Protein AF-A0A920M7S6-F1 (afdb_monomer)

Sequence (138 aa):
MPFLKVVNDTAVAVNQGGKRKGAVCSYLETWHMDIEEFLELRKKTGDDRRRTHDMNTANWVPDLFMKRVSEGKHWTLFTPSDTPDLHDLYGKDFEERYEFYESLTESGQIEFYKKVDAGSYGKKCFRCFLKQASMDNI

Structure (mmCIF, N/CA/C/O backbone):
data_AF-A0A920M7S6-F1
#
_entry.id   AF-A0A920M7S6-F1
#
loop_
_atom_site.group_PDB
_atom_site.id
_atom_site.type_symbol
_atom_site.label_atom_id
_atom_site.label_alt_id
_atom_site.label_comp_id
_atom_site.label_asym_id
_atom_site.label_entity_id
_atom_site.label_seq_id
_atom_site.pdbx_PDB_ins_code
_atom_site.Cartn_x
_atom_site.Cartn_y
_atom_site.Cartn_z
_atom_site.occupancy
_atom_site.B_iso_or_equiv
_atom_site.auth_seq_id
_atom_site.auth_comp_id
_atom_site.auth_asym_id
_atom_site.auth_atom_id
_atom_site.pdbx_PDB_model_num
ATOM 1 N N . MET A 1 1 ? 8.996 -9.161 -3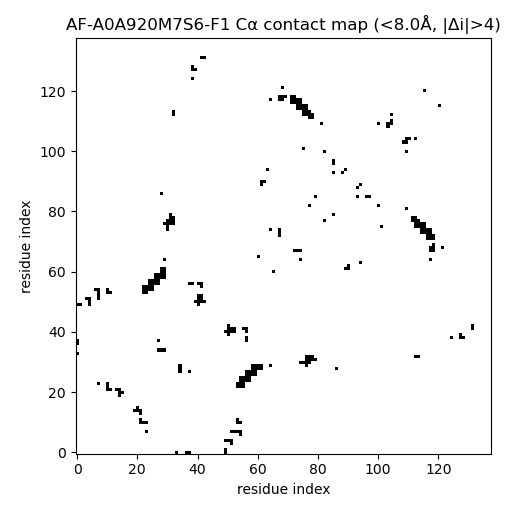.517 1.00 71.75 1 MET A N 1
ATOM 2 C CA . MET A 1 1 ? 10.043 -8.439 -4.296 1.00 71.75 1 MET A CA 1
ATOM 3 C C . MET A 1 1 ? 10.757 -9.209 -5.420 1.00 71.75 1 MET A C 1
ATOM 5 O O . MET A 1 1 ? 10.933 -8.605 -6.473 1.00 71.75 1 MET A O 1
ATOM 9 N N . PRO A 1 2 ? 11.167 -10.488 -5.290 1.00 79.50 2 PRO A N 1
ATOM 10 C CA . PRO A 1 2 ? 11.963 -11.182 -6.321 1.00 79.50 2 PRO A CA 1
ATOM 11 C C . PRO A 1 2 ? 11.360 -11.188 -7.738 1.00 79.50 2 PRO A C 1
ATOM 13 O O . PRO A 1 2 ? 12.090 -11.073 -8.718 1.00 79.50 2 PRO A O 1
ATOM 16 N N . PHE A 1 3 ? 10.031 -11.241 -7.862 1.00 84.56 3 PHE A N 1
ATOM 17 C CA . PHE A 1 3 ? 9.350 -11.178 -9.161 1.00 84.56 3 PHE A CA 1
ATOM 18 C C . PHE A 1 3 ? 9.570 -9.851 -9.902 1.00 84.56 3 PHE A C 1
ATOM 20 O O . PHE A 1 3 ? 9.748 -9.852 -11.117 1.00 84.56 3 PHE A O 1
ATOM 27 N N . LEU A 1 4 ? 9.648 -8.724 -9.187 1.00 85.38 4 LEU A N 1
ATOM 28 C CA . LEU A 1 4 ? 9.907 -7.418 -9.804 1.00 85.38 4 LEU A CA 1
ATOM 29 C C . LEU A 1 4 ? 11.323 -7.322 -10.382 1.00 85.38 4 LEU A C 1
ATOM 31 O O . LEU A 1 4 ? 11.543 -6.589 -11.344 1.00 85.38 4 LEU A O 1
ATOM 35 N N . LYS A 1 5 ? 12.274 -8.111 -9.865 1.00 84.62 5 LYS A N 1
ATOM 36 C CA . LYS A 1 5 ? 13.611 -8.223 -10.460 1.00 84.62 5 LYS A CA 1
ATOM 37 C C . LYS A 1 5 ? 13.560 -8.892 -11.835 1.00 84.62 5 LYS A C 1
ATOM 39 O O . LYS A 1 5 ? 14.221 -8.427 -12.756 1.00 84.62 5 LYS A O 1
ATOM 44 N N . VAL A 1 6 ? 12.733 -9.924 -11.996 1.00 86.31 6 VAL A N 1
ATOM 45 C CA . VAL A 1 6 ? 12.524 -10.590 -13.294 1.00 86.31 6 VAL A CA 1
ATOM 46 C C . VAL A 1 6 ? 11.899 -9.624 -14.303 1.00 86.31 6 VAL A C 1
ATOM 48 O O . VAL A 1 6 ? 12.324 -9.574 -15.458 1.00 86.31 6 VAL A O 1
ATOM 51 N N . VAL A 1 7 ? 10.934 -8.809 -13.865 1.00 85.88 7 VAL A N 1
ATOM 52 C CA . VAL A 1 7 ? 10.321 -7.770 -14.709 1.00 85.88 7 VAL A CA 1
ATOM 53 C C . VAL A 1 7 ? 11.350 -6.710 -15.109 1.00 85.88 7 VAL A C 1
ATOM 55 O O . VAL A 1 7 ? 11.416 -6.352 -16.284 1.00 85.88 7 VAL A O 1
ATOM 58 N N . ASN A 1 8 ? 12.197 -6.262 -14.176 1.00 83.94 8 ASN A N 1
ATOM 59 C CA . ASN A 1 8 ? 13.307 -5.354 -14.472 1.00 83.94 8 ASN A CA 1
ATOM 60 C C . ASN A 1 8 ? 14.230 -5.931 -15.556 1.00 83.94 8 ASN A C 1
ATOM 62 O O . ASN A 1 8 ? 14.532 -5.256 -16.535 1.00 83.94 8 ASN A O 1
ATOM 66 N N . ASP A 1 9 ? 14.638 -7.191 -15.418 1.00 85.38 9 ASP A N 1
ATOM 67 C CA . ASP A 1 9 ? 15.579 -7.822 -16.353 1.00 85.38 9 ASP A CA 1
ATOM 68 C C . ASP A 1 9 ? 14.938 -8.072 -17.726 1.00 85.38 9 ASP A C 1
ATOM 70 O O . ASP A 1 9 ? 15.595 -7.952 -18.760 1.00 85.38 9 ASP A O 1
ATOM 74 N N . THR A 1 10 ? 13.625 -8.307 -17.752 1.00 84.19 10 THR A N 1
ATOM 75 C CA . THR A 1 10 ? 12.840 -8.358 -18.992 1.00 84.19 10 THR A CA 1
ATOM 76 C C . THR A 1 10 ? 12.782 -6.987 -19.668 1.00 84.19 10 THR A C 1
ATOM 78 O O . THR A 1 10 ? 12.985 -6.895 -20.877 1.00 84.19 10 THR A O 1
ATOM 81 N N . ALA A 1 11 ? 12.565 -5.905 -18.912 1.00 82.06 11 ALA A N 1
ATOM 82 C CA . ALA A 1 11 ? 12.575 -4.544 -19.453 1.00 82.06 11 ALA A CA 1
ATOM 83 C C . ALA A 1 11 ? 13.938 -4.195 -20.077 1.00 82.06 11 ALA A C 1
ATOM 85 O O . ALA A 1 11 ? 13.993 -3.631 -21.171 1.00 82.06 11 ALA A O 1
ATOM 86 N N . VAL A 1 12 ? 15.036 -4.614 -19.434 1.00 81.06 12 VAL A N 1
ATOM 87 C CA . VAL A 1 12 ? 16.397 -4.480 -19.974 1.00 81.06 12 VAL A CA 1
ATOM 88 C C . VAL A 1 12 ? 16.576 -5.296 -21.254 1.00 81.06 12 VAL A C 1
ATOM 90 O O . VAL A 1 12 ? 17.103 -4.771 -22.231 1.00 81.06 12 VAL A O 1
ATOM 93 N N . ALA A 1 13 ? 16.107 -6.545 -21.294 1.00 82.31 13 ALA A N 1
ATOM 94 C CA . ALA A 1 13 ? 16.220 -7.398 -22.479 1.00 82.31 13 ALA A CA 1
ATOM 95 C C . ALA A 1 13 ? 15.454 -6.846 -23.698 1.00 82.31 13 ALA A C 1
ATOM 97 O O . ALA A 1 13 ? 15.870 -7.049 -24.838 1.00 82.31 13 ALA A O 1
ATOM 98 N N . VAL A 1 14 ? 14.350 -6.126 -23.469 1.00 75.25 14 VAL A N 1
ATOM 99 C CA . VAL A 1 14 ? 13.505 -5.538 -24.525 1.00 75.25 14 VAL A CA 1
ATOM 100 C C . VAL A 1 14 ? 14.003 -4.149 -24.969 1.00 75.25 14 VAL A C 1
ATOM 102 O O . VAL A 1 14 ? 13.523 -3.604 -25.968 1.00 75.25 14 VAL A O 1
ATOM 105 N N . ASN A 1 15 ? 15.019 -3.579 -24.307 1.00 70.56 15 ASN A N 1
ATOM 106 C CA . ASN A 1 15 ? 15.682 -2.361 -24.771 1.00 70.56 15 ASN A CA 1
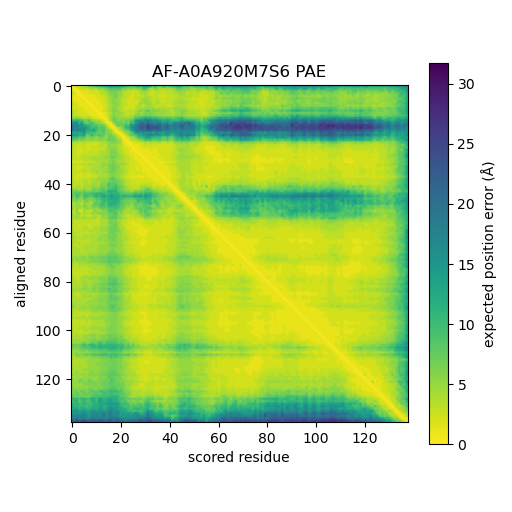ATOM 107 C C . ASN A 1 15 ? 16.419 -2.632 -26.092 1.00 70.56 15 ASN A C 1
ATOM 109 O O . ASN A 1 15 ? 17.516 -3.184 -26.112 1.00 70.56 15 ASN A O 1
ATOM 113 N N . GLN A 1 16 ? 15.820 -2.211 -27.212 1.00 62.12 16 GLN A N 1
ATOM 114 C CA . GLN A 1 16 ? 16.323 -2.411 -28.579 1.00 62.12 16 GLN A CA 1
ATOM 115 C C . GLN A 1 16 ? 17.598 -1.594 -28.866 1.00 62.12 16 GLN A C 1
ATOM 117 O O . GLN A 1 16 ? 17.566 -0.614 -29.616 1.00 62.12 16 GLN A O 1
ATOM 122 N N . GLY A 1 17 ? 18.722 -1.944 -28.237 1.00 60.81 17 GLY A N 1
ATOM 123 C CA . GLY A 1 17 ? 20.032 -1.341 -28.506 1.00 60.81 17 GLY A CA 1
ATOM 124 C C . GLY A 1 17 ? 20.062 0.187 -28.360 1.00 60.81 17 GLY A C 1
ATOM 125 O O . GLY A 1 17 ? 20.768 0.858 -29.104 1.00 60.81 17 GLY A O 1
ATOM 126 N N . GLY A 1 18 ? 19.250 0.751 -27.456 1.00 61.00 18 GLY A N 1
ATOM 127 C CA . GLY A 1 18 ? 19.224 2.188 -27.154 1.00 61.00 18 GLY A CA 1
ATOM 128 C C . GLY A 1 18 ? 18.331 3.066 -28.044 1.00 61.00 18 GLY A C 1
ATOM 129 O O . GLY A 1 18 ? 18.210 4.254 -27.758 1.00 61.00 18 GLY A O 1
ATOM 130 N N . LYS A 1 19 ? 17.655 2.528 -29.076 1.00 64.00 19 LYS A N 1
ATOM 131 C CA . LYS A 1 19 ? 16.756 3.327 -29.946 1.00 64.00 19 LYS A CA 1
ATOM 132 C C . LYS A 1 19 ? 15.424 3.708 -29.288 1.00 64.00 19 LYS A C 1
ATOM 134 O O . LYS A 1 19 ? 14.872 4.760 -29.598 1.00 64.00 19 LYS A O 1
ATOM 139 N N . ARG A 1 20 ? 14.899 2.861 -28.397 1.00 62.53 20 ARG A N 1
ATOM 140 C CA . ARG A 1 20 ? 13.748 3.143 -27.524 1.00 62.53 20 ARG A CA 1
ATOM 141 C C . ARG A 1 20 ? 14.003 2.488 -26.175 1.00 62.53 20 ARG A C 1
ATOM 143 O O . ARG A 1 20 ? 14.255 1.286 -26.132 1.00 62.53 20 ARG A O 1
ATOM 150 N N . LYS A 1 21 ? 13.942 3.273 -25.100 1.00 63.59 21 LYS A N 1
ATOM 151 C CA . LYS A 1 21 ? 13.949 2.729 -23.742 1.00 63.59 21 LYS A CA 1
ATOM 152 C C . LYS A 1 21 ? 12.575 2.105 -23.491 1.00 63.59 21 LYS A C 1
ATOM 154 O O . LYS A 1 21 ? 11.577 2.821 -23.487 1.00 63.59 21 LYS A O 1
ATOM 159 N N . GLY A 1 22 ? 12.516 0.786 -23.361 1.00 64.81 22 GLY A N 1
ATOM 160 C CA . GLY A 1 22 ? 11.383 0.104 -22.761 1.00 64.81 22 GLY A CA 1
ATOM 161 C C . GLY A 1 22 ? 11.212 0.639 -21.345 1.00 64.81 22 GLY A C 1
ATOM 162 O O . GLY A 1 22 ? 12.163 0.657 -20.569 1.00 64.81 22 GLY A O 1
ATOM 163 N N . ALA A 1 23 ? 10.019 1.137 -21.045 1.00 76.06 23 ALA A N 1
ATOM 164 C CA . ALA A 1 23 ? 9.666 1.620 -19.724 1.00 76.06 23 ALA A CA 1
ATOM 165 C C . ALA A 1 23 ? 8.574 0.710 -19.175 1.00 76.06 23 ALA A C 1
ATOM 167 O O . ALA A 1 23 ? 7.583 0.434 -19.852 1.00 76.06 23 ALA A O 1
ATOM 168 N N . VAL A 1 24 ? 8.770 0.243 -17.950 1.00 85.56 24 VAL A N 1
ATOM 169 C CA . VAL A 1 24 ? 7.774 -0.522 -17.205 1.00 85.56 24 VAL A CA 1
ATOM 170 C C . VAL A 1 24 ? 7.528 0.214 -15.902 1.00 85.56 24 VAL A C 1
ATOM 172 O O . VAL A 1 24 ? 8.471 0.690 -15.270 1.00 85.56 24 VAL A O 1
ATOM 175 N N . CYS A 1 25 ? 6.264 0.313 -15.503 1.00 89.12 25 CYS A N 1
ATOM 176 C CA . CYS A 1 25 ? 5.887 0.857 -14.211 1.00 89.12 25 CYS A CA 1
ATOM 177 C C . CYS A 1 25 ? 5.122 -0.204 -13.427 1.00 89.12 25 CYS A C 1
ATOM 179 O O . CYS A 1 25 ? 4.123 -0.731 -13.910 1.00 89.12 25 CYS A O 1
ATOM 181 N N . SER A 1 26 ? 5.607 -0.518 -12.229 1.00 91.44 26 SER A N 1
ATOM 182 C CA . SER A 1 26 ? 4.861 -1.329 -11.271 1.00 91.44 26 SER A CA 1
ATOM 183 C C . SER A 1 26 ? 4.048 -0.424 -10.361 1.00 91.44 26 SER A C 1
ATOM 185 O O . SER A 1 26 ? 4.566 0.580 -9.869 1.00 91.44 26 SER A O 1
ATOM 187 N N . TYR A 1 27 ? 2.805 -0.813 -10.111 1.00 92.06 27 TYR A N 1
ATOM 188 C CA . TYR A 1 27 ? 1.913 -0.160 -9.163 1.00 92.06 27 TYR A CA 1
ATOM 189 C C . TYR A 1 27 ? 1.701 -1.087 -7.971 1.00 92.06 27 TYR A C 1
ATOM 191 O O . TYR A 1 27 ? 1.564 -2.296 -8.150 1.00 92.06 27 TYR A O 1
ATOM 199 N N . LEU A 1 28 ? 1.696 -0.527 -6.765 1.00 94.00 28 LEU A N 1
ATOM 200 C CA . LEU A 1 28 ? 1.383 -1.267 -5.548 1.00 94.00 28 LEU A CA 1
ATOM 201 C C . LEU A 1 28 ? 0.509 -0.417 -4.637 1.00 94.00 28 LEU A C 1
ATOM 203 O O . LEU A 1 28 ? 0.737 0.786 -4.514 1.00 94.00 28 LEU A O 1
ATOM 207 N N . GLU A 1 29 ? -0.481 -1.041 -4.006 1.00 94.56 29 GLU A N 1
ATOM 208 C CA . GLU A 1 29 ? -1.377 -0.351 -3.087 1.00 94.56 29 GLU A CA 1
ATOM 209 C C . GLU A 1 29 ? -0.757 -0.113 -1.711 1.00 94.56 29 GLU A C 1
ATOM 211 O O . GLU A 1 29 ? 0.045 -0.897 -1.201 1.00 94.56 29 GLU A O 1
ATOM 216 N N . THR A 1 30 ? -1.174 0.983 -1.079 1.00 95.50 30 THR A N 1
ATOM 217 C CA . THR A 1 30 ? -0.558 1.488 0.158 1.00 95.50 30 THR A CA 1
ATOM 218 C C . THR A 1 30 ? -0.794 0.590 1.387 1.00 95.50 30 THR A C 1
ATOM 220 O O . THR A 1 30 ? -0.083 0.728 2.384 1.00 95.50 30 THR A O 1
ATOM 223 N N . TRP A 1 31 ? -1.769 -0.326 1.344 1.00 96.75 31 TRP A N 1
ATOM 224 C CA . TRP A 1 31 ? -2.049 -1.320 2.396 1.00 96.75 31 TRP A CA 1
ATOM 225 C C . TRP A 1 31 ? -1.271 -2.632 2.231 1.00 96.75 31 TRP A C 1
ATOM 227 O O . TRP A 1 31 ? -1.320 -3.485 3.111 1.00 96.75 31 TRP A O 1
ATOM 237 N N . HIS A 1 32 ? -0.552 -2.827 1.127 1.00 96.38 32 HIS A N 1
ATOM 238 C CA . HIS A 1 32 ? 0.133 -4.090 0.873 1.00 96.38 32 HIS A CA 1
ATOM 239 C C . HIS A 1 32 ? 1.290 -4.316 1.863 1.00 96.38 32 HIS A C 1
ATOM 241 O O . HIS A 1 32 ? 2.093 -3.416 2.081 1.00 96.38 32 HIS A O 1
ATOM 247 N N . MET A 1 33 ? 1.457 -5.523 2.410 1.00 95.44 33 MET A N 1
ATOM 248 C CA . MET A 1 33 ? 2.503 -5.840 3.402 1.00 95.44 33 MET A CA 1
ATOM 249 C C . MET A 1 33 ? 3.933 -5.488 2.938 1.00 95.44 33 MET A C 1
ATOM 251 O O . MET A 1 33 ? 4.709 -4.883 3.679 1.00 95.44 33 MET A O 1
ATOM 255 N N . ASP A 1 34 ? 4.261 -5.789 1.679 1.00 93.25 34 ASP A N 1
ATOM 256 C CA . ASP A 1 34 ? 5.580 -5.507 1.082 1.00 93.25 34 ASP A CA 1
ATOM 257 C C . ASP A 1 34 ? 5.799 -4.048 0.630 1.00 93.25 34 ASP A C 1
ATOM 259 O O . ASP A 1 34 ? 6.835 -3.729 0.037 1.00 93.25 34 ASP A O 1
ATOM 263 N N . ILE A 1 35 ? 4.855 -3.136 0.876 1.00 92.62 35 ILE A N 1
ATOM 264 C CA . ILE A 1 35 ? 4.936 -1.744 0.405 1.00 92.62 35 ILE A CA 1
ATOM 265 C C . ILE A 1 35 ? 6.201 -1.023 0.881 1.00 92.62 35 ILE A C 1
ATOM 267 O O . ILE A 1 35 ? 6.794 -0.228 0.153 1.00 92.62 35 ILE A O 1
ATOM 271 N N . GLU A 1 36 ? 6.671 -1.324 2.091 1.00 89.69 36 GLU A N 1
ATOM 272 C CA . GLU A 1 36 ? 7.875 -0.696 2.619 1.00 89.69 36 GLU A CA 1
ATOM 273 C C . GLU A 1 36 ? 9.117 -1.095 1.832 1.00 89.69 36 GLU A C 1
ATOM 275 O O . GLU A 1 36 ? 9.970 -0.241 1.610 1.00 89.69 36 GLU A O 1
ATOM 280 N N . GLU A 1 37 ? 9.212 -2.353 1.399 1.00 88.81 37 GLU A N 1
ATOM 281 C CA . GLU A 1 37 ? 10.309 -2.823 0.554 1.00 88.81 37 GLU A CA 1
ATOM 282 C C . GLU A 1 37 ? 10.165 -2.269 -0.871 1.00 88.81 37 GLU A C 1
ATOM 284 O O . GLU A 1 37 ? 11.148 -1.823 -1.468 1.00 88.81 37 GLU A O 1
ATOM 289 N N . PHE A 1 38 ? 8.929 -2.195 -1.376 1.00 90.12 38 PHE A N 1
ATOM 290 C CA . PHE A 1 38 ? 8.603 -1.630 -2.685 1.00 90.12 38 PHE A CA 1
ATOM 291 C C . PHE A 1 38 ? 9.071 -0.174 -2.836 1.00 90.12 38 PHE A C 1
ATOM 293 O O . PHE A 1 38 ? 9.692 0.188 -3.838 1.00 90.12 38 PHE A O 1
ATOM 300 N N . LEU A 1 39 ? 8.862 0.661 -1.812 1.00 87.50 39 LEU A N 1
ATOM 301 C CA . LEU A 1 39 ? 9.298 2.065 -1.804 1.00 87.50 39 LEU A CA 1
ATOM 302 C C . LEU A 1 39 ? 10.827 2.232 -1.873 1.00 87.50 39 LEU A C 1
ATOM 304 O O . LEU A 1 39 ? 11.326 3.313 -2.203 1.00 87.50 39 LEU A O 1
ATOM 308 N N . GLU A 1 40 ? 11.591 1.183 -1.564 1.00 86.31 40 GLU A N 1
ATOM 309 C CA . GL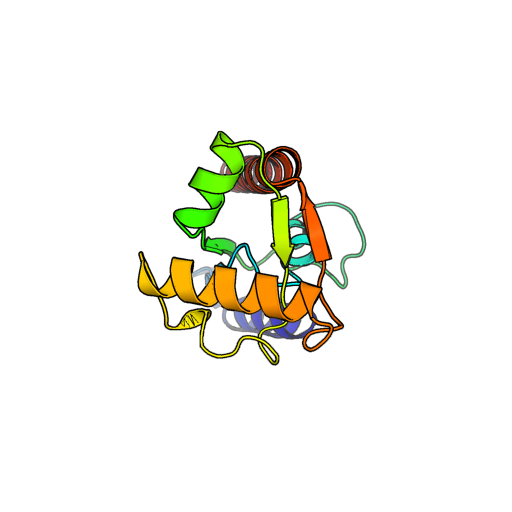U A 1 40 ? 13.052 1.216 -1.563 1.00 86.31 40 GLU A CA 1
ATOM 310 C C . GLU A 1 40 ? 13.695 0.720 -2.858 1.00 86.31 40 GLU A C 1
ATOM 312 O O . GLU A 1 40 ? 14.894 0.931 -3.043 1.00 86.31 40 GLU A O 1
ATOM 317 N N . LEU A 1 41 ? 12.927 0.125 -3.774 1.00 85.44 41 LEU A N 1
ATOM 318 C CA . LEU A 1 41 ? 13.439 -0.548 -4.974 1.00 85.44 41 LEU A CA 1
ATOM 319 C C . LEU A 1 41 ? 14.315 0.329 -5.880 1.00 85.44 41 LEU A C 1
ATOM 321 O O . LEU A 1 41 ? 15.241 -0.179 -6.509 1.00 85.44 41 LEU A O 1
ATOM 325 N N . ARG A 1 42 ? 14.061 1.643 -5.923 1.00 79.94 42 ARG A N 1
ATOM 326 C CA . ARG A 1 42 ? 14.831 2.605 -6.734 1.00 79.94 42 ARG A CA 1
ATOM 327 C C . ARG A 1 42 ? 15.942 3.337 -5.968 1.00 79.94 42 ARG A C 1
ATOM 329 O O . ARG A 1 42 ? 16.564 4.248 -6.515 1.00 79.94 42 ARG A O 1
ATOM 336 N N . LYS A 1 43 ? 16.210 3.008 -4.698 1.00 81.19 43 LYS A N 1
ATOM 337 C CA . LYS A 1 43 ? 17.311 3.646 -3.951 1.00 81.19 43 LYS A CA 1
ATOM 338 C C . LYS A 1 43 ? 18.661 3.294 -4.590 1.00 81.19 43 LYS A C 1
ATOM 340 O O . LYS A 1 43 ? 18.931 2.130 -4.854 1.00 81.19 43 LYS A O 1
ATOM 345 N N . LYS A 1 44 ? 19.533 4.299 -4.756 1.00 69.94 44 LYS A N 1
ATOM 346 C CA . LYS A 1 44 ? 20.902 4.142 -5.300 1.00 69.94 44 LYS A CA 1
ATOM 347 C C . LYS A 1 44 ? 21.865 3.378 -4.380 1.00 69.94 44 LYS A C 1
ATOM 349 O O . LYS A 1 44 ? 22.944 3.010 -4.813 1.00 69.94 44 LYS A O 1
ATOM 354 N N . THR A 1 45 ? 21.516 3.209 -3.105 1.00 72.12 45 THR A N 1
ATOM 355 C CA . THR A 1 45 ? 22.355 2.545 -2.100 1.00 72.12 45 THR A CA 1
ATOM 356 C C . THR A 1 45 ? 21.616 1.369 -1.458 1.00 72.12 45 THR A C 1
ATOM 358 O O . THR A 1 45 ? 20.384 1.378 -1.332 1.00 72.12 45 THR A O 1
ATOM 361 N N . GLY A 1 46 ? 22.370 0.358 -1.024 1.00 75.06 46 GLY A N 1
ATOM 362 C CA . GLY A 1 46 ? 21.860 -0.859 -0.385 1.00 75.06 46 GLY A CA 1
ATOM 363 C C . GLY A 1 46 ? 22.287 -2.125 -1.127 1.00 75.06 46 GLY A C 1
ATOM 364 O O . GLY A 1 46 ? 23.262 -2.103 -1.865 1.00 75.06 46 GLY A O 1
ATOM 365 N N . ASP A 1 47 ? 21.564 -3.221 -0.899 1.00 77.25 47 ASP A N 1
ATOM 366 C CA . ASP A 1 47 ? 21.784 -4.499 -1.585 1.00 77.25 47 ASP A CA 1
ATOM 367 C C . ASP A 1 47 ? 21.175 -4.472 -2.997 1.00 77.25 47 ASP A C 1
ATOM 369 O O . ASP A 1 47 ? 19.949 -4.471 -3.146 1.00 77.25 47 ASP A O 1
ATOM 373 N N . ASP A 1 48 ? 22.030 -4.479 -4.024 1.00 75.19 48 ASP A N 1
ATOM 374 C CA . ASP A 1 48 ? 21.654 -4.438 -5.446 1.00 75.19 48 ASP A CA 1
ATOM 375 C C . ASP A 1 48 ? 20.723 -5.582 -5.864 1.00 75.19 48 ASP A C 1
ATOM 377 O O . ASP A 1 48 ? 19.913 -5.430 -6.780 1.00 75.19 48 ASP A O 1
ATOM 381 N N . ARG A 1 49 ? 20.761 -6.728 -5.168 1.00 73.00 49 ARG A N 1
ATOM 382 C CA . ARG A 1 49 ? 19.869 -7.864 -5.462 1.00 73.00 49 ARG A CA 1
ATOM 383 C C . ARG A 1 49 ? 18.395 -7.524 -5.244 1.00 73.00 49 ARG A C 1
ATOM 385 O O . ARG A 1 49 ? 17.527 -8.197 -5.795 1.00 73.00 49 ARG A O 1
ATOM 392 N N . ARG A 1 50 ? 18.114 -6.484 -4.456 1.00 73.88 50 ARG A N 1
ATOM 393 C CA . ARG A 1 50 ? 16.770 -5.992 -4.127 1.00 73.88 50 ARG A CA 1
ATOM 394 C C . ARG A 1 50 ? 16.434 -4.679 -4.838 1.00 73.88 50 ARG A C 1
ATOM 396 O O . ARG A 1 50 ? 15.565 -3.943 -4.373 1.00 73.88 50 ARG A O 1
ATOM 403 N N . ARG A 1 51 ? 17.143 -4.334 -5.917 1.00 80.00 51 ARG A N 1
ATOM 404 C CA . ARG A 1 51 ? 16.941 -3.082 -6.658 1.00 80.00 51 ARG A CA 1
ATOM 405 C C . ARG A 1 51 ? 16.448 -3.333 -8.078 1.00 80.00 51 ARG A C 1
ATOM 407 O O . ARG A 1 51 ? 16.790 -4.328 -8.714 1.00 80.00 51 ARG A O 1
ATOM 414 N N . THR A 1 52 ? 15.635 -2.399 -8.562 1.00 79.81 52 THR A N 1
ATOM 415 C CA . THR A 1 52 ? 15.085 -2.389 -9.924 1.00 79.81 52 THR A CA 1
ATOM 416 C C . THR A 1 52 ? 15.285 -0.996 -10.517 1.00 79.81 52 THR A C 1
ATOM 418 O O . THR A 1 52 ? 14.399 -0.143 -10.451 1.00 79.81 52 THR A O 1
ATOM 421 N N . HIS A 1 53 ? 16.496 -0.719 -11.004 1.00 78.75 53 HIS A N 1
ATOM 422 C CA . HIS A 1 53 ? 16.875 0.613 -11.485 1.00 78.75 53 HIS A CA 1
ATOM 423 C C . HIS A 1 53 ? 16.226 0.982 -12.825 1.00 78.75 53 HIS A C 1
ATOM 425 O O . HIS A 1 53 ? 15.998 2.165 -13.074 1.00 78.75 53 HIS A O 1
ATOM 431 N N . ASP A 1 54 ? 15.896 -0.017 -13.644 1.00 78.38 54 ASP A N 1
ATOM 432 C CA . ASP A 1 54 ? 15.373 0.145 -15.005 1.00 78.38 54 ASP A CA 1
ATOM 433 C C . ASP A 1 54 ? 13.836 0.118 -15.061 1.00 78.38 54 ASP A C 1
ATOM 435 O O . ASP A 1 54 ? 13.243 0.179 -16.137 1.00 78.38 54 ASP A O 1
ATOM 439 N N . MET A 1 55 ? 13.180 0.033 -13.899 1.00 84.25 55 MET A N 1
ATOM 440 C CA . MET A 1 55 ? 11.727 0.008 -13.762 1.00 84.25 55 MET A CA 1
ATOM 441 C C . MET A 1 55 ? 11.241 1.155 -12.869 1.00 84.25 55 MET A C 1
ATOM 443 O O . MET A 1 55 ? 11.801 1.436 -11.806 1.00 84.25 55 MET A O 1
ATOM 447 N N . ASN A 1 56 ? 10.155 1.805 -13.280 1.00 85.19 56 ASN A N 1
ATOM 448 C CA . ASN A 1 56 ? 9.466 2.806 -12.479 1.00 85.19 56 ASN A CA 1
ATOM 449 C C . ASN A 1 56 ? 8.559 2.135 -11.437 1.00 85.19 56 ASN A C 1
ATOM 451 O O . ASN A 1 56 ? 8.006 1.056 -11.650 1.00 85.19 56 ASN A O 1
ATOM 455 N N . THR A 1 57 ? 8.359 2.813 -10.315 1.00 87.81 57 THR A N 1
ATOM 456 C CA . THR A 1 57 ? 7.459 2.380 -9.242 1.00 87.81 57 THR A CA 1
ATOM 457 C C . THR A 1 57 ? 6.465 3.487 -8.950 1.00 87.81 57 THR A C 1
ATOM 459 O O . THR A 1 57 ? 6.864 4.646 -8.832 1.00 87.81 57 THR A O 1
ATOM 462 N N . ALA A 1 58 ? 5.196 3.136 -8.799 1.00 89.81 58 ALA A N 1
ATOM 463 C CA . ALA A 1 58 ? 4.127 4.048 -8.435 1.00 89.81 58 ALA A CA 1
ATOM 464 C C . ALA A 1 58 ? 3.341 3.481 -7.250 1.00 89.81 58 ALA A C 1
ATOM 466 O O . ALA A 1 58 ? 3.080 2.282 -7.173 1.00 89.81 58 ALA A O 1
ATOM 467 N N . ASN A 1 59 ? 2.985 4.354 -6.311 1.00 91.44 59 ASN A N 1
ATOM 468 C CA . ASN A 1 59 ? 2.123 3.986 -5.196 1.00 91.44 59 ASN A CA 1
ATOM 469 C C . ASN A 1 59 ? 0.671 4.292 -5.567 1.00 91.44 59 ASN A C 1
ATOM 471 O O . ASN A 1 59 ? 0.372 5.410 -5.990 1.00 91.44 59 ASN A O 1
ATOM 475 N N . TRP A 1 60 ? -0.213 3.319 -5.387 1.00 93.06 60 TRP A N 1
ATOM 476 C CA . TRP A 1 60 ? -1.651 3.490 -5.531 1.00 93.06 60 TRP A CA 1
ATOM 477 C C . TRP A 1 60 ? -2.240 3.771 -4.147 1.00 93.06 60 TRP A C 1
ATOM 479 O O . TRP A 1 60 ? -2.136 2.956 -3.224 1.00 93.06 60 TRP A O 1
ATOM 489 N N . VAL A 1 61 ? -2.758 4.985 -3.969 1.00 94.12 61 VAL A N 1
ATOM 490 C CA . VAL A 1 61 ? -3.132 5.521 -2.655 1.00 94.12 61 VAL A CA 1
ATOM 491 C C . VAL A 1 61 ? -4.654 5.584 -2.542 1.00 94.12 61 VAL A C 1
ATOM 493 O O . VAL A 1 61 ? -5.256 6.396 -3.241 1.00 94.12 61 VAL A O 1
ATOM 496 N N . PRO A 1 62 ? -5.279 4.786 -1.657 1.00 95.50 62 PRO A N 1
ATOM 497 C CA . PRO A 1 62 ? -6.705 4.907 -1.373 1.00 95.50 62 PRO A CA 1
ATOM 498 C C . PRO A 1 62 ? -7.025 6.217 -0.643 1.00 95.50 62 PRO A C 1
ATOM 500 O O . PRO A 1 62 ? -6.257 6.657 0.217 1.00 95.50 62 PRO A O 1
ATOM 503 N N . ASP A 1 63 ? -8.205 6.787 -0.889 1.00 95.69 63 ASP A N 1
ATOM 504 C CA . ASP A 1 63 ? -8.676 7.991 -0.186 1.00 95.69 63 ASP A CA 1
ATOM 505 C C . ASP A 1 63 ? -8.708 7.794 1.338 1.00 95.69 63 ASP A C 1
ATOM 507 O O . ASP A 1 63 ? -8.349 8.698 2.100 1.00 95.69 63 ASP A O 1
ATOM 511 N N . LEU A 1 64 ? -9.053 6.582 1.790 1.00 97.25 64 LEU A N 1
ATOM 512 C CA . LEU A 1 64 ? -9.030 6.207 3.203 1.00 97.25 64 LEU A CA 1
ATOM 513 C C . LEU A 1 64 ? -7.664 6.444 3.843 1.00 97.25 64 LEU A C 1
ATOM 515 O O . LEU A 1 64 ? -7.589 6.935 4.967 1.00 97.25 64 LEU A O 1
ATOM 519 N N . PHE A 1 65 ? -6.579 6.135 3.132 1.00 96.75 65 PHE A N 1
ATOM 520 C CA . PHE A 1 65 ? -5.238 6.345 3.656 1.00 96.75 65 PHE A CA 1
ATOM 521 C C . PHE A 1 65 ? -5.001 7.825 3.967 1.00 96.75 65 PHE A C 1
ATOM 523 O O . PHE A 1 65 ? -4.534 8.172 5.052 1.00 96.75 65 PHE A O 1
ATOM 530 N N . MET A 1 66 ? -5.393 8.711 3.051 1.00 95.31 66 MET A N 1
ATOM 531 C CA . MET A 1 66 ? -5.252 10.156 3.232 1.00 95.31 66 MET A CA 1
ATOM 532 C C . MET A 1 66 ? -6.124 10.680 4.379 1.00 95.31 66 MET A C 1
ATOM 534 O O . MET A 1 66 ? -5.659 11.518 5.157 1.00 95.31 66 MET A O 1
ATOM 538 N N . LYS A 1 67 ? -7.339 10.141 4.550 1.00 96.75 67 LYS A N 1
ATOM 539 C CA . LYS A 1 67 ? -8.185 10.424 5.723 1.00 96.75 67 LYS A CA 1
ATOM 540 C C . LYS A 1 67 ? -7.477 10.018 7.021 1.00 96.75 67 LYS A C 1
ATOM 542 O O . LYS A 1 67 ? -7.322 10.846 7.916 1.00 96.75 67 LYS A O 1
ATOM 547 N N . ARG A 1 68 ? -6.950 8.789 7.097 1.00 97.12 68 ARG A N 1
ATOM 548 C CA . ARG A 1 68 ? -6.233 8.267 8.278 1.00 97.12 68 ARG A CA 1
ATOM 549 C C . ARG A 1 68 ? -4.982 9.091 8.608 1.00 97.12 68 ARG A C 1
ATOM 551 O O . ARG A 1 68 ? -4.729 9.353 9.781 1.00 97.12 68 ARG A O 1
ATOM 558 N N . VAL A 1 69 ? -4.238 9.551 7.598 1.00 96.25 69 VAL A N 1
ATOM 559 C CA . VAL A 1 69 ? -3.093 10.468 7.765 1.00 96.25 69 VAL A CA 1
ATOM 560 C C . VAL A 1 69 ? -3.534 11.799 8.378 1.00 96.25 69 VAL A C 1
ATOM 562 O O . VAL A 1 69 ? -2.899 12.267 9.321 1.00 96.25 69 VAL A O 1
ATOM 565 N N . SER A 1 70 ? -4.610 12.403 7.863 1.00 95.12 70 SER A N 1
ATOM 566 C CA . SER A 1 70 ? -5.126 13.685 8.363 1.00 95.12 70 SER A CA 1
ATOM 567 C C . SER A 1 70 ? -5.662 13.587 9.792 1.00 95.12 70 SER A C 1
ATOM 569 O O . SER A 1 70 ? -5.570 14.548 10.550 1.00 95.12 70 SER A O 1
ATOM 571 N N . GLU A 1 71 ? -6.226 12.438 10.155 1.00 96.81 71 GLU A N 1
ATOM 572 C CA . GLU A 1 71 ? -6.804 12.181 11.477 1.00 96.81 71 GLU A CA 1
ATOM 573 C C . GLU A 1 71 ? -5.779 11.667 12.500 1.00 96.81 71 GLU A C 1
ATOM 575 O O . GLU A 1 71 ? -6.119 11.491 13.667 1.00 96.81 71 GLU A O 1
ATOM 580 N N . GLY A 1 72 ? -4.532 11.402 12.089 1.00 95.06 72 GLY A N 1
ATOM 581 C CA . GLY A 1 72 ? -3.512 10.818 12.966 1.00 95.06 72 GLY A CA 1
ATOM 582 C C . GLY A 1 72 ? -3.851 9.396 13.428 1.00 95.06 72 GLY A C 1
ATOM 583 O O . GLY A 1 72 ? -3.467 8.987 14.523 1.00 95.06 72 GLY A O 1
ATOM 584 N N . LYS A 1 73 ? -4.608 8.649 12.618 1.00 96.88 73 LYS A N 1
ATOM 585 C CA . LYS A 1 73 ? -5.006 7.268 12.910 1.00 96.88 73 LYS A CA 1
ATOM 586 C C . LYS A 1 73 ? -3.938 6.271 12.470 1.00 96.88 73 LYS A C 1
ATOM 588 O O . LYS A 1 73 ? -2.934 6.605 11.843 1.00 96.88 73 LYS A O 1
ATOM 593 N N . HIS A 1 74 ? -4.156 5.014 12.831 1.00 97.44 74 HIS A N 1
ATOM 594 C CA . HIS A 1 74 ? -3.309 3.916 12.389 1.00 97.44 74 HIS A CA 1
ATOM 595 C C . HIS A 1 74 ? -3.715 3.445 10.990 1.00 97.44 74 HIS A C 1
ATOM 597 O O . HIS A 1 74 ? -4.851 3.640 10.540 1.00 97.44 74 HIS A O 1
ATOM 603 N N . TRP A 1 75 ? -2.749 2.828 10.324 1.00 98.06 75 TRP A N 1
ATOM 604 C CA . TRP A 1 75 ? -2.894 2.133 9.059 1.00 98.06 75 TRP A CA 1
ATOM 605 C C . TRP A 1 75 ? -2.430 0.690 9.231 1.00 98.06 75 TRP A C 1
ATOM 607 O O . TRP A 1 75 ? -1.455 0.434 9.939 1.00 98.06 75 TRP A O 1
ATOM 617 N N . THR A 1 76 ? -3.118 -0.244 8.595 1.00 97.88 76 THR A N 1
ATOM 618 C CA . THR A 1 76 ? -2.882 -1.679 8.731 1.00 97.88 76 THR A CA 1
ATOM 619 C C . THR A 1 76 ? -2.418 -2.223 7.390 1.00 97.88 76 THR A C 1
ATOM 621 O O . THR A 1 76 ? -3.004 -1.951 6.346 1.00 97.88 76 THR A O 1
ATOM 624 N N . LEU A 1 77 ? -1.312 -2.956 7.419 1.00 97.81 77 LEU A N 1
ATOM 625 C CA . LEU A 1 77 ? -0.775 -3.630 6.253 1.00 97.81 77 LEU A CA 1
ATOM 626 C C . LEU A 1 77 ? -1.209 -5.093 6.259 1.00 97.81 77 LEU A C 1
ATOM 628 O O . LEU A 1 77 ? -1.107 -5.757 7.296 1.00 97.81 77 LEU A O 1
ATOM 632 N N . PHE A 1 78 ? -1.647 -5.569 5.097 1.00 97.69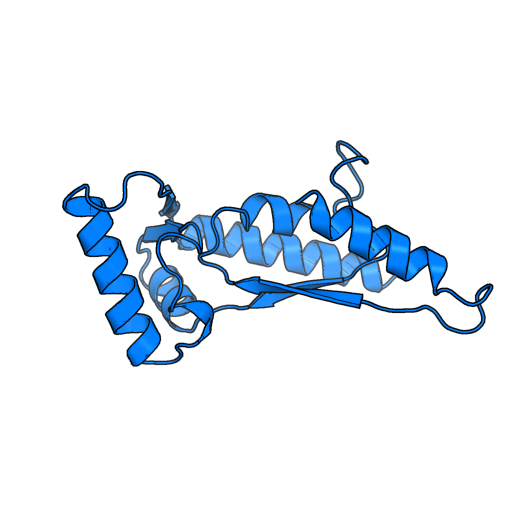 78 PHE A N 1
ATOM 633 C CA . PHE A 1 78 ? -2.209 -6.899 4.891 1.00 97.69 78 PHE A CA 1
ATOM 634 C C . PHE A 1 78 ? -1.487 -7.662 3.783 1.00 97.69 78 PHE A C 1
ATOM 636 O O . PHE A 1 78 ? -0.915 -7.073 2.857 1.00 97.69 78 PHE A O 1
ATOM 643 N N . THR A 1 79 ? -1.559 -8.989 3.859 1.00 95.62 79 THR A N 1
ATOM 644 C CA . THR A 1 79 ? -1.188 -9.870 2.751 1.00 95.62 79 THR A CA 1
ATOM 645 C C . THR A 1 79 ? -2.400 -10.043 1.831 1.00 95.62 79 THR A C 1
ATOM 647 O O . THR A 1 79 ? -3.465 -10.411 2.322 1.00 95.62 79 THR A O 1
ATOM 650 N N . PRO A 1 80 ? -2.271 -9.866 0.502 1.00 94.50 80 PRO A N 1
ATOM 651 C CA . PRO A 1 80 ? -3.398 -10.027 -0.422 1.00 94.50 80 PRO A CA 1
ATOM 652 C C . PRO A 1 80 ? -4.072 -11.405 -0.394 1.00 94.50 80 PRO A C 1
ATOM 654 O O . PRO A 1 80 ? -5.218 -11.517 -0.804 1.00 94.50 80 PRO A O 1
ATOM 657 N N . SER A 1 81 ? -3.394 -12.457 0.084 1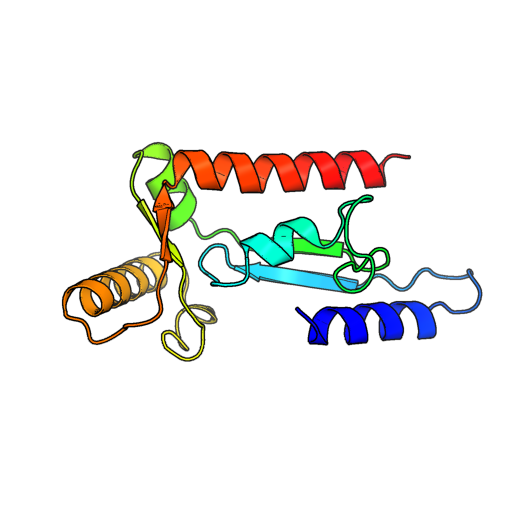.00 94.62 81 SER A N 1
ATOM 658 C CA . SER A 1 81 ? -4.010 -13.779 0.278 1.00 94.62 81 SER A CA 1
ATOM 659 C C . SER A 1 81 ? -5.139 -13.762 1.306 1.00 94.62 81 SER A C 1
ATOM 661 O O . SER A 1 81 ? -6.101 -14.511 1.161 1.00 94.62 81 SER A O 1
ATOM 663 N N . ASP A 1 82 ? -5.015 -12.907 2.321 1.00 94.88 82 ASP A N 1
ATOM 664 C CA . ASP A 1 82 ? -5.954 -12.809 3.440 1.00 94.88 82 ASP A CA 1
ATOM 665 C C . ASP A 1 82 ? -7.036 -11.755 3.161 1.00 94.88 82 ASP A C 1
ATOM 667 O O . ASP A 1 82 ? -8.098 -11.766 3.780 1.00 94.88 82 ASP A O 1
ATOM 671 N N . THR A 1 83 ? -6.779 -10.860 2.199 1.00 96.12 83 THR A N 1
ATOM 672 C CA . THR A 1 83 ? -7.669 -9.763 1.796 1.00 96.12 83 THR A CA 1
ATOM 673 C C . THR A 1 83 ? -7.800 -9.670 0.262 1.00 96.12 83 THR A C 1
ATOM 675 O O . THR A 1 83 ? -7.434 -8.646 -0.328 1.00 96.12 83 THR A O 1
ATOM 678 N N . PRO A 1 84 ? -8.264 -10.737 -0.421 1.00 96.19 84 PRO A N 1
ATOM 679 C CA . PRO A 1 84 ? -8.133 -10.884 -1.876 1.00 96.19 84 PRO A CA 1
ATOM 680 C C . PRO A 1 84 ? -9.013 -9.936 -2.695 1.00 96.19 84 PRO A C 1
ATOM 682 O O . PRO A 1 84 ? -8.726 -9.689 -3.859 1.00 96.19 84 PRO A O 1
ATOM 685 N N . ASP A 1 85 ? -10.076 -9.412 -2.097 1.00 96.88 85 ASP A N 1
ATOM 686 C CA . ASP A 1 85 ? -11.060 -8.537 -2.732 1.00 96.88 85 ASP A CA 1
ATOM 687 C C . ASP A 1 85 ? -10.710 -7.048 -2.627 1.00 96.88 85 ASP A C 1
ATOM 689 O O . ASP A 1 85 ? -11.263 -6.248 -3.374 1.00 96.88 85 ASP A O 1
ATOM 693 N N . LEU A 1 86 ? -9.778 -6.650 -1.751 1.00 96.44 86 LEU A N 1
ATOM 694 C CA . LEU A 1 86 ? -9.452 -5.231 -1.561 1.00 96.44 86 LEU A CA 1
ATOM 695 C C . LEU A 1 86 ? -8.963 -4.546 -2.841 1.00 96.44 86 LEU A C 1
ATOM 697 O O . LEU A 1 86 ? -9.264 -3.373 -3.028 1.00 96.44 86 LEU A O 1
ATOM 701 N N . HIS A 1 87 ? -8.245 -5.263 -3.711 1.00 94.81 87 HIS A N 1
ATOM 702 C CA . HIS A 1 87 ? -7.705 -4.703 -4.956 1.00 94.81 87 HIS A CA 1
ATOM 703 C C . HIS A 1 87 ? -8.791 -4.325 -5.975 1.00 94.81 87 HIS A C 1
ATOM 705 O O . HIS A 1 87 ? -8.595 -3.429 -6.795 1.00 94.81 87 HIS A O 1
ATOM 711 N N . ASP A 1 88 ? -9.942 -4.997 -5.919 1.00 96.25 88 ASP A N 1
ATOM 712 C CA . ASP A 1 88 ? -11.046 -4.780 -6.856 1.00 96.25 88 ASP A CA 1
ATOM 713 C C . ASP A 1 88 ? -12.045 -3.724 -6.348 1.00 96.25 88 ASP A C 1
ATOM 715 O O . ASP A 1 88 ? -12.902 -3.252 -7.099 1.00 96.25 88 ASP A O 1
ATOM 719 N N . LEU A 1 89 ? -11.944 -3.342 -5.071 1.00 97.12 89 LEU A N 1
ATOM 720 C CA . LEU A 1 89 ? -12.845 -2.399 -4.417 1.00 97.12 89 LEU A CA 1
ATOM 721 C C . LEU A 1 89 ? -12.278 -0.978 -4.414 1.00 97.12 89 LEU A C 1
ATOM 723 O O . LEU A 1 89 ? -11.074 -0.745 -4.356 1.00 97.12 89 LEU A O 1
ATOM 727 N N . TYR A 1 90 ? -13.172 0.008 -4.417 1.00 96.19 90 TYR A N 1
ATOM 728 C CA . TYR A 1 90 ? -12.810 1.423 -4.362 1.00 96.19 90 TYR A CA 1
ATOM 729 C C . TYR A 1 90 ? -13.874 2.244 -3.625 1.00 96.19 90 TYR A C 1
ATOM 731 O O . TYR A 1 90 ? -15.004 1.804 -3.416 1.00 96.19 90 TYR A O 1
ATOM 739 N N . GLY A 1 91 ? -13.517 3.466 -3.224 1.00 95.25 91 GLY A N 1
ATOM 740 C CA . GLY A 1 91 ? -14.436 4.378 -2.543 1.00 95.25 91 GLY A CA 1
ATOM 741 C C . GLY A 1 91 ? -14.969 3.808 -1.225 1.00 95.25 91 GLY A C 1
ATOM 742 O O . GLY A 1 91 ? -14.206 3.285 -0.418 1.00 95.25 91 GLY A O 1
ATOM 743 N N . LYS A 1 92 ? -16.285 3.919 -1.004 1.00 96.44 92 LYS A N 1
ATOM 744 C CA . LYS A 1 92 ? -16.925 3.458 0.240 1.00 96.44 92 LYS A CA 1
ATOM 745 C C . LYS A 1 92 ? -16.841 1.947 0.431 1.00 96.44 92 LYS A C 1
ATOM 747 O O . LYS A 1 92 ? -16.590 1.510 1.546 1.00 96.44 92 LYS A O 1
ATOM 752 N N . ASP A 1 93 ? -16.979 1.178 -0.644 1.00 97.81 93 ASP A N 1
ATOM 753 C CA . ASP A 1 93 ? -16.946 -0.285 -0.570 1.00 97.81 93 ASP A CA 1
ATOM 754 C C . ASP A 1 93 ? -15.564 -0.771 -0.110 1.00 97.81 93 ASP A C 1
ATOM 756 O O . ASP A 1 93 ? -15.458 -1.667 0.727 1.00 97.81 93 ASP A O 1
ATOM 760 N N . PHE A 1 94 ? -14.495 -0.119 -0.589 1.00 98.06 94 PHE A N 1
ATOM 761 C CA . PHE A 1 94 ? -13.141 -0.346 -0.081 1.00 98.06 94 PHE A CA 1
ATOM 762 C C . PHE A 1 94 ? -13.030 0.017 1.401 1.00 98.06 94 PHE A C 1
ATOM 764 O O . PHE A 1 94 ? -12.460 -0.751 2.168 1.00 98.06 94 PHE A O 1
ATOM 771 N N . GLU A 1 95 ? -13.564 1.171 1.813 1.00 97.88 95 GLU A N 1
ATOM 772 C CA . GLU A 1 95 ? -13.490 1.636 3.203 1.00 97.88 95 GLU A CA 1
ATOM 773 C C . GLU A 1 95 ? -14.143 0.651 4.172 1.00 97.88 95 GLU A C 1
ATOM 775 O O . GLU A 1 95 ? -13.497 0.195 5.115 1.00 97.88 95 GLU A O 1
ATOM 780 N N . GLU A 1 96 ? -15.387 0.268 3.897 1.00 98.00 96 GLU A N 1
ATOM 781 C CA . GLU A 1 96 ? -16.143 -0.677 4.718 1.00 98.00 96 GLU A C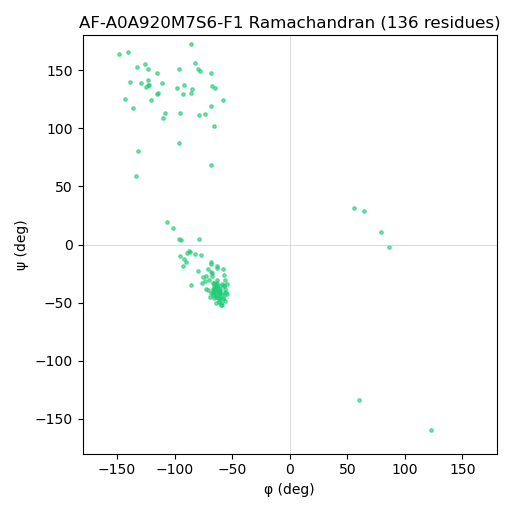A 1
ATOM 782 C C . GLU A 1 96 ? -15.447 -2.040 4.779 1.00 98.00 96 GLU A C 1
ATOM 784 O O . GLU A 1 96 ? -15.324 -2.645 5.850 1.00 98.00 96 GLU A O 1
ATOM 789 N N . ARG A 1 97 ? -14.938 -2.520 3.638 1.00 98.12 97 ARG A N 1
ATOM 790 C CA . ARG A 1 97 ? -14.277 -3.822 3.574 1.00 98.12 97 ARG A CA 1
ATOM 791 C C . ARG A 1 97 ? -12.919 -3.829 4.267 1.00 98.12 97 ARG A C 1
ATOM 793 O O . ARG A 1 97 ? -12.584 -4.791 4.957 1.00 98.12 97 ARG A O 1
ATOM 800 N N . TYR A 1 98 ? -12.153 -2.758 4.117 1.00 98.25 98 TYR A N 1
ATOM 801 C CA . TYR A 1 98 ? -10.868 -2.586 4.778 1.00 98.25 98 TYR A CA 1
ATOM 802 C C . TYR A 1 98 ? -11.038 -2.540 6.304 1.00 98.25 98 TYR A C 1
ATOM 804 O O . TYR A 1 98 ? -10.328 -3.239 7.025 1.00 98.25 98 TYR A O 1
ATOM 812 N N . GLU A 1 99 ? -12.022 -1.793 6.810 1.00 97.81 99 GLU A N 1
ATOM 813 C CA . GLU A 1 99 ? -12.321 -1.728 8.248 1.00 97.81 99 GLU A CA 1
ATOM 814 C C . GLU A 1 99 ? -12.833 -3.062 8.801 1.00 97.81 99 GLU A C 1
ATOM 816 O O . GLU A 1 99 ? -12.471 -3.457 9.913 1.00 97.81 99 GLU A O 1
ATOM 821 N N . PHE A 1 100 ? -13.598 -3.813 8.006 1.00 97.94 100 PHE A N 1
ATOM 822 C CA . PHE A 1 100 ? -13.959 -5.186 8.346 1.00 97.94 100 PHE A CA 1
ATOM 823 C C . PHE A 1 100 ? -12.714 -6.065 8.541 1.00 97.94 100 PHE A C 1
ATOM 825 O O . PHE A 1 100 ? -12.618 -6.757 9.555 1.00 97.94 100 PHE A O 1
ATOM 832 N N . TYR A 1 101 ? -11.724 -6.002 7.646 1.00 98.12 101 TYR A N 1
ATOM 833 C CA . TYR A 1 101 ? -10.473 -6.745 7.828 1.00 98.12 101 TYR A CA 1
ATOM 834 C C . TYR A 1 101 ? -9.673 -6.280 9.045 1.00 98.12 101 TYR A C 1
ATOM 836 O O . TYR A 1 101 ? -9.128 -7.121 9.759 1.00 98.12 101 TYR A O 1
ATOM 844 N N . GLU A 1 102 ? -9.656 -4.979 9.355 1.00 97.62 102 GLU A N 1
ATOM 845 C CA . GLU A 1 102 ? -9.066 -4.489 10.609 1.00 97.62 102 GLU A CA 1
ATOM 846 C C . GLU A 1 102 ? -9.737 -5.149 11.828 1.00 97.62 102 GLU A C 1
ATOM 848 O O . GLU A 1 102 ? -9.030 -5.619 12.721 1.00 97.62 102 GLU A O 1
ATOM 853 N N . SER A 1 103 ? -11.064 -5.308 11.838 1.00 97.56 103 SER A N 1
ATOM 854 C CA . SER A 1 103 ? -11.768 -6.020 12.920 1.00 97.56 103 SER A CA 1
ATOM 855 C C . SER A 1 103 ? -11.396 -7.509 13.009 1.00 97.56 103 SER A C 1
ATOM 857 O O . SER A 1 103 ? -11.284 -8.069 14.103 1.00 97.56 103 SER A O 1
ATOM 859 N N . LEU A 1 104 ? -11.115 -8.156 11.871 1.00 96.88 104 LEU A N 1
ATOM 860 C CA . LEU A 1 104 ? -10.664 -9.548 11.850 1.00 96.88 104 LEU A CA 1
ATOM 861 C C . LEU A 1 104 ? -9.275 -9.712 12.478 1.00 96.88 104 LEU A C 1
ATOM 863 O O . LEU A 1 104 ? -9.048 -10.720 13.153 1.00 96.88 104 LEU A O 1
ATOM 867 N N . THR A 1 105 ? -8.391 -8.714 12.351 1.00 95.88 105 THR A N 1
ATOM 868 C CA . THR A 1 105 ? -7.098 -8.705 13.066 1.00 95.88 105 THR A CA 1
ATOM 869 C C . THR A 1 105 ? -7.270 -8.646 14.580 1.00 95.88 105 THR A C 1
ATOM 871 O O . THR A 1 105 ? -6.503 -9.258 15.318 1.00 95.88 105 THR A O 1
ATOM 874 N N . GLU A 1 106 ? -8.299 -7.945 15.060 1.00 93.56 106 GLU A N 1
ATOM 875 C CA . GLU A 1 106 ? -8.582 -7.795 16.492 1.00 93.56 106 GLU A CA 1
ATOM 876 C C . GLU A 1 106 ? -9.210 -9.059 17.078 1.00 93.56 106 GLU A C 1
ATOM 878 O O . GLU A 1 106 ? -8.925 -9.426 18.216 1.00 93.56 106 GLU A O 1
ATOM 883 N N . SER A 1 107 ? -10.010 -9.766 16.277 1.00 94.38 107 SER A N 1
ATOM 884 C CA . SER A 1 107 ? -10.567 -11.073 16.642 1.00 94.38 107 SER A CA 1
ATOM 885 C C . SER A 1 107 ? -9.567 -12.235 16.535 1.00 94.38 107 SER A C 1
ATOM 887 O O . SER A 1 107 ? -9.885 -13.344 16.961 1.00 94.38 107 SER A O 1
ATOM 889 N N . GLY A 1 108 ? -8.379 -12.001 15.963 1.00 93.38 108 GLY A N 1
ATOM 890 C CA . GLY A 1 108 ? -7.344 -13.017 15.750 1.00 93.38 108 GLY A CA 1
ATOM 891 C C . GLY A 1 108 ? -7.566 -13.932 14.539 1.00 93.38 108 GLY A C 1
ATOM 892 O O . GLY A 1 108 ? -6.856 -14.918 14.400 1.00 93.38 108 GLY A O 1
ATOM 893 N N . GLN A 1 109 ? -8.525 -13.628 13.658 1.00 93.88 109 GLN A N 1
ATOM 894 C CA . GLN A 1 109 ? -8.753 -14.401 12.425 1.00 93.88 109 GLN A CA 1
ATOM 895 C C . GLN A 1 109 ? -7.702 -14.112 11.346 1.00 93.88 109 GLN A C 1
ATOM 897 O O . GLN A 1 109 ? -7.407 -14.978 10.528 1.00 93.88 109 GLN A O 1
ATOM 902 N N . ILE A 1 110 ? -7.131 -12.905 11.357 1.00 95.31 110 ILE A N 1
ATOM 903 C CA . ILE A 1 110 ? -5.955 -12.548 10.561 1.00 95.31 110 ILE A CA 1
ATOM 904 C C . ILE A 1 110 ? -4.789 -12.367 11.524 1.00 95.31 110 ILE A C 1
ATOM 906 O O . ILE A 1 110 ? -4.740 -11.399 12.284 1.00 95.31 110 ILE A O 1
ATOM 910 N N . GLU A 1 111 ? -3.851 -13.308 11.490 1.00 92.31 111 GLU A N 1
ATOM 911 C CA . GLU A 1 111 ? -2.670 -13.294 12.358 1.00 92.31 111 GLU A CA 1
ATOM 912 C C . GLU A 1 111 ? -1.531 -12.452 11.767 1.00 92.31 111 GLU A C 1
ATOM 914 O O . GLU A 1 111 ? -0.804 -11.773 12.494 1.00 92.31 111 GLU A O 1
ATOM 919 N N . PHE A 1 112 ? -1.386 -12.458 1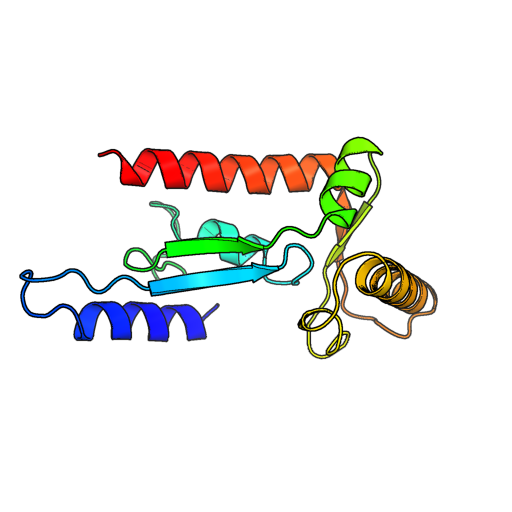0.439 1.00 94.38 112 PHE A N 1
ATOM 920 C CA . PHE A 1 112 ? -0.287 -11.797 9.741 1.00 94.38 112 PHE A CA 1
ATOM 921 C C . PHE A 1 112 ? -0.696 -10.409 9.249 1.00 94.38 112 PHE A C 1
ATOM 923 O O . PHE A 1 112 ? -1.116 -10.218 8.110 1.00 94.38 112 PHE A O 1
ATOM 930 N N . TYR A 1 113 ? -0.527 -9.417 10.117 1.00 96.75 113 TYR A N 1
ATOM 931 C CA . TYR A 1 113 ? -0.741 -8.011 9.790 1.00 96.75 113 TYR A CA 1
ATOM 932 C C . TYR A 1 113 ? 0.321 -7.127 10.443 1.00 96.75 113 TYR A C 1
ATOM 934 O O . TYR A 1 113 ? 1.035 -7.532 11.365 1.00 96.75 113 TYR A O 1
ATOM 942 N N . LYS A 1 114 ? 0.414 -5.876 9.991 1.00 97.06 114 LYS A N 1
ATOM 943 C CA . LYS A 1 114 ? 1.268 -4.868 10.630 1.00 97.06 114 LYS A CA 1
ATOM 944 C C . LYS A 1 114 ? 0.543 -3.541 10.756 1.00 97.06 114 LYS A C 1
ATOM 946 O O . LYS A 1 114 ? 0.228 -2.911 9.754 1.00 97.06 114 LYS A O 1
ATOM 951 N N . LYS A 1 115 ? 0.336 -3.081 11.992 1.00 96.25 115 LYS A N 1
ATOM 952 C CA . LYS A 1 115 ? -0.171 -1.729 12.270 1.00 96.25 115 LYS A CA 1
ATOM 953 C C . LYS A 1 115 ? 0.982 -0.723 12.277 1.00 96.25 115 LYS A C 1
ATOM 955 O O . LYS A 1 115 ? 2.030 -0.960 12.879 1.00 96.25 115 LYS A O 1
ATOM 960 N N . VAL A 1 116 ? 0.786 0.402 11.602 1.00 96.50 116 VAL A N 1
ATOM 961 C CA . VAL A 1 116 ? 1.726 1.523 11.520 1.00 96.50 116 VAL A CA 1
ATOM 962 C C . VAL A 1 116 ? 1.002 2.840 11.780 1.00 96.50 116 VAL A C 1
ATOM 964 O O . VAL A 1 116 ? -0.189 2.979 11.512 1.00 96.50 116 VAL A O 1
ATOM 967 N N . ASP A 1 117 ? 1.728 3.834 12.283 1.00 97.06 117 ASP A N 1
ATOM 968 C CA . ASP A 1 117 ? 1.216 5.201 12.377 1.00 97.06 117 ASP A CA 1
ATOM 969 C C . ASP A 1 117 ? 1.066 5.805 10.971 1.00 97.06 117 ASP A C 1
ATOM 971 O O . ASP A 1 117 ? 2.064 5.934 10.250 1.00 97.06 117 ASP A O 1
ATOM 975 N N . ALA A 1 118 ? -0.155 6.187 10.570 1.00 95.38 118 ALA A N 1
ATOM 976 C CA . ALA A 1 118 ? -0.413 6.653 9.208 1.00 95.38 118 ALA A CA 1
ATOM 977 C C . ALA A 1 118 ? 0.363 7.939 8.898 1.00 95.38 118 ALA A C 1
ATOM 979 O O . ALA A 1 118 ? 0.898 8.078 7.801 1.00 95.38 118 ALA A O 1
ATOM 980 N N . GLY A 1 119 ? 0.507 8.855 9.861 1.00 93.44 119 GLY A N 1
ATOM 981 C CA . GLY A 1 119 ? 1.231 10.113 9.661 1.00 93.44 119 GLY A CA 1
ATOM 982 C C . GLY A 1 119 ? 2.719 9.904 9.364 1.00 93.44 119 GLY A C 1
ATOM 983 O O . GLY A 1 119 ? 3.263 10.437 8.390 1.00 93.44 119 GLY A O 1
ATOM 984 N N . SER A 1 120 ? 3.396 9.104 10.183 1.00 92.12 120 SER A N 1
ATOM 985 C CA . SER A 1 120 ? 4.812 8.757 10.016 1.00 92.12 120 SER A CA 1
ATOM 986 C C . SER A 1 120 ? 5.044 7.938 8.751 1.00 92.12 120 SER A C 1
ATOM 988 O O . SER A 1 120 ? 5.997 8.185 8.004 1.00 92.12 120 SER A O 1
ATOM 990 N N . TYR A 1 121 ? 4.144 6.999 8.474 1.00 92.19 121 TYR A N 1
ATOM 991 C CA . TYR A 1 121 ? 4.200 6.150 7.296 1.00 92.19 121 TYR A CA 1
ATOM 992 C C . TYR A 1 121 ? 3.935 6.935 5.998 1.00 92.19 121 TYR A C 1
ATOM 994 O O . TYR A 1 121 ? 4.694 6.816 5.034 1.00 92.19 121 TYR A O 1
ATOM 1002 N N . GLY A 1 122 ? 2.965 7.850 5.995 1.00 89.56 122 GLY A N 1
ATOM 1003 C CA . GLY A 1 122 ? 2.708 8.773 4.890 1.00 89.56 122 GLY A CA 1
ATOM 1004 C C . GLY A 1 122 ? 3.932 9.630 4.576 1.00 89.56 122 GLY A C 1
ATOM 1005 O O . GLY A 1 122 ? 4.378 9.677 3.430 1.00 89.56 122 GLY A O 1
ATOM 1006 N N . LYS A 1 123 ? 4.581 10.215 5.595 1.00 90.12 123 LYS A N 1
ATOM 1007 C CA . LYS A 1 123 ? 5.849 10.956 5.418 1.00 90.12 123 LYS A CA 1
ATOM 1008 C C . LYS A 1 123 ? 6.941 10.101 4.765 1.00 90.12 123 LYS A C 1
ATOM 1010 O O . LYS A 1 123 ? 7.712 10.621 3.954 1.00 90.12 123 LYS A O 1
ATOM 1015 N N . LYS A 1 124 ? 7.033 8.808 5.101 1.00 88.19 124 LYS A N 1
ATOM 1016 C CA . LYS A 1 124 ? 7.979 7.866 4.475 1.00 88.19 124 LYS A CA 1
ATOM 1017 C C . LYS A 1 124 ? 7.643 7.642 2.997 1.00 88.19 124 LYS A C 1
ATOM 1019 O O . LYS A 1 124 ? 8.553 7.744 2.171 1.00 88.19 124 LYS A O 1
ATOM 1024 N N . CYS A 1 125 ? 6.371 7.417 2.667 1.00 86.81 125 CYS A N 1
ATOM 1025 C CA . CYS A 1 125 ? 5.894 7.249 1.291 1.00 86.81 125 CYS A CA 1
ATOM 1026 C C . CYS A 1 125 ? 6.207 8.485 0.433 1.00 86.81 125 CYS A C 1
ATOM 1028 O O . CYS A 1 125 ? 6.896 8.376 -0.583 1.00 86.81 125 CYS A O 1
ATOM 1030 N N . PHE A 1 126 ? 5.817 9.678 0.897 1.00 84.69 126 PHE A N 1
ATOM 1031 C CA . PHE A 1 126 ? 6.078 10.939 0.194 1.00 84.69 126 PHE A CA 1
ATOM 1032 C C . PHE A 1 126 ? 7.573 11.213 0.015 1.00 84.69 126 PHE A C 1
ATOM 1034 O O . PHE A 1 126 ? 8.008 11.619 -1.061 1.00 84.69 126 PHE A O 1
ATOM 1041 N N . ARG A 1 127 ? 8.395 10.954 1.040 1.00 83.25 127 ARG A N 1
ATOM 1042 C CA . ARG A 1 127 ? 9.852 11.129 0.945 1.00 83.25 127 ARG A 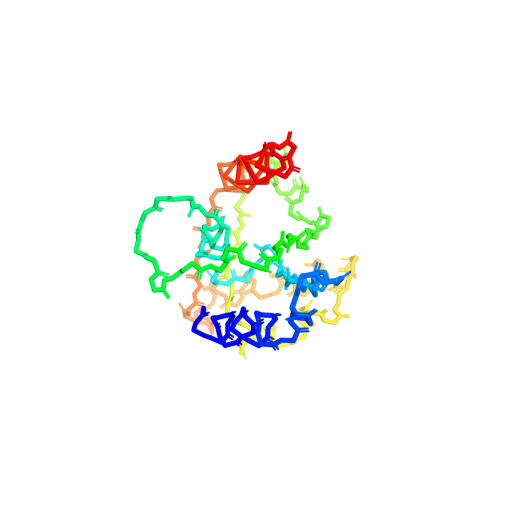CA 1
ATOM 1043 C C . ARG A 1 127 ? 10.464 10.231 -0.127 1.00 83.25 127 ARG A C 1
ATOM 1045 O O . ARG A 1 127 ? 11.368 10.675 -0.834 1.00 83.25 127 ARG A O 1
ATOM 1052 N N . CYS A 1 128 ? 10.025 8.977 -0.219 1.00 75.06 128 CYS A N 1
ATOM 1053 C CA . CYS A 1 128 ? 10.534 8.053 -1.230 1.00 75.06 128 CYS A CA 1
ATOM 1054 C C . CYS A 1 128 ? 10.129 8.512 -2.634 1.00 75.06 128 CYS A C 1
ATOM 1056 O O . CYS A 1 128 ? 10.985 8.551 -3.514 1.00 75.06 128 CYS A O 1
ATOM 1058 N N . PHE A 1 129 ? 8.888 8.976 -2.805 1.00 69.62 129 PHE A N 1
ATOM 1059 C CA . PHE A 1 129 ? 8.404 9.522 -4.072 1.00 69.62 129 PHE A CA 1
ATOM 1060 C C . PHE A 1 129 ? 9.184 10.769 -4.519 1.00 69.62 129 PHE A C 1
ATOM 1062 O O . PHE A 1 129 ? 9.697 10.812 -5.633 1.00 69.62 129 PHE A O 1
ATOM 1069 N N 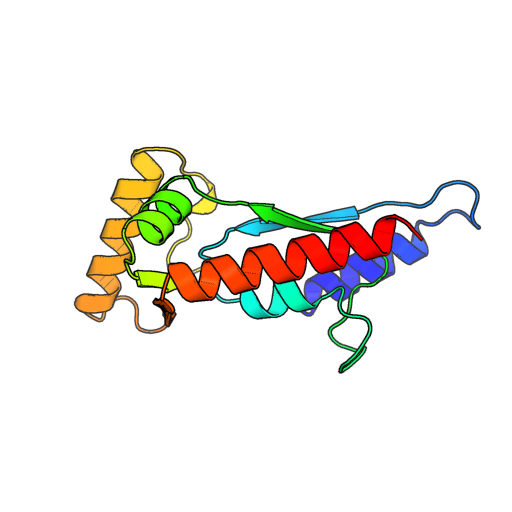. LEU A 1 130 ? 9.372 11.752 -3.630 1.00 69.69 130 LEU A N 1
ATOM 1070 C CA . LEU A 1 130 ? 10.133 12.971 -3.939 1.00 69.69 130 LEU A CA 1
ATOM 1071 C C . LEU A 1 130 ? 11.593 12.670 -4.299 1.00 69.69 130 LEU A C 1
ATOM 1073 O O . LEU A 1 130 ? 12.146 13.269 -5.222 1.00 69.69 130 LEU A O 1
ATOM 1077 N N . LYS A 1 131 ? 12.225 11.720 -3.596 1.00 65.06 131 LYS A N 1
ATOM 1078 C CA . LYS A 1 131 ? 13.590 11.291 -3.924 1.00 65.06 131 LYS A CA 1
ATOM 1079 C C . LYS A 1 131 ? 13.667 10.630 -5.296 1.00 65.06 131 LYS A C 1
ATOM 1081 O O . LYS A 1 131 ? 14.650 10.857 -5.986 1.00 65.06 131 LYS A O 1
ATOM 1086 N N . GLN A 1 132 ? 12.670 9.838 -5.684 1.00 61.16 132 GLN A N 1
ATOM 1087 C CA . GLN A 1 132 ? 12.621 9.204 -7.004 1.00 61.16 132 GLN A CA 1
ATOM 1088 C C . GLN A 1 132 ? 12.381 10.233 -8.118 1.00 61.16 132 GLN A C 1
ATOM 1090 O O . GLN A 1 132 ? 13.134 10.245 -9.084 1.00 61.16 132 GLN A O 1
ATOM 1095 N N . ALA A 1 133 ? 11.438 11.164 -7.940 1.00 60.25 133 ALA A N 1
ATOM 1096 C CA . ALA A 1 133 ? 11.165 12.224 -8.916 1.00 60.25 133 ALA A CA 1
ATOM 1097 C C . ALA A 1 133 ? 12.382 13.138 -9.158 1.00 60.25 133 ALA A C 1
ATOM 1099 O O . ALA A 1 133 ? 12.642 13.552 -10.283 1.00 60.25 133 ALA A O 1
ATOM 1100 N N . SER A 1 134 ? 13.181 13.413 -8.120 1.00 58.56 134 SER A N 1
ATOM 1101 C CA . SER A 1 134 ? 14.441 14.153 -8.275 1.00 58.56 134 SER A CA 1
ATOM 1102 C C . SER A 1 134 ? 15.519 13.377 -9.043 1.00 58.56 134 SER A C 1
ATOM 1104 O O . SER A 1 134 ? 16.429 14.011 -9.570 1.00 58.56 134 SER A O 1
ATOM 1106 N N . MET A 1 135 ? 15.470 12.040 -9.079 1.00 55.62 135 MET A N 1
ATOM 1107 C CA . MET A 1 135 ? 16.427 11.223 -9.840 1.00 55.62 135 MET A CA 1
ATOM 1108 C C . MET A 1 135 ? 16.095 11.167 -11.329 1.00 55.62 135 MET A C 1
ATOM 1110 O O . MET A 1 135 ? 17.000 10.923 -12.114 1.00 55.62 135 MET A O 1
ATOM 1114 N N . ASP A 1 136 ? 14.837 11.403 -11.701 1.00 54.25 136 ASP A N 1
ATOM 1115 C CA . ASP A 1 136 ? 14.384 11.375 -13.095 1.00 54.25 136 ASP A CA 1
ATOM 1116 C C . ASP A 1 136 ? 14.670 12.704 -13.841 1.00 54.25 136 ASP A C 1
ATOM 1118 O O . ASP A 1 136 ? 14.525 12.768 -15.058 1.00 54.25 136 ASP A O 1
ATOM 1122 N N . ASN A 1 137 ? 15.120 13.748 -13.123 1.00 44.09 137 ASN A N 1
ATOM 1123 C CA . ASN A 1 137 ? 15.454 15.087 -13.645 1.00 44.09 137 ASN A CA 1
ATOM 1124 C C . ASN A 1 137 ? 16.971 15.351 -13.828 1.00 44.09 137 ASN A C 1
ATOM 1126 O O . ASN A 1 137 ? 17.372 16.507 -13.977 1.00 44.09 137 ASN A O 1
ATOM 1130 N N . ILE A 1 138 ? 17.819 14.315 -13.798 1.00 39.16 138 ILE A N 1
ATOM 1131 C CA . ILE A 1 138 ? 19.274 14.379 -14.068 1.00 39.16 138 ILE A CA 1
ATOM 1132 C C . ILE A 1 138 ? 19.625 13.280 -15.068 1.00 39.16 138 ILE A C 1
ATOM 1134 O O . ILE A 1 138 ? 20.365 13.577 -16.030 1.00 39.16 138 ILE A O 1
#

pLDDT: mean 86.57, std 12.67, range [39.16, 98.25]

Foldseek 3Di:
DQVVVVVLVVQVVPCPVPPDRREAEDEDEPQAPCVLLLLCQCPPDDDVSSHRVSYHYDYDYAPVLVVQLVVQHKGKHDHCVLVVCLVVDHDPRNVVSRVVVVVCVVVVVGVDMDIDGSNVSVVSNVVSVVVVVVVVVD

Secondary structure (DSSP, 8-state):
-HHHHHHHHHHHHH--TTSS----EEEEETTBTTHHHHTTTT-SSS-GGG--TTSEEEEE--HHHHHHHHHT-EEEEE-TTTSTTGGG--HHHHHHHHHHHHHHHHTTS--SEEEEEHHHHHHHHHHHHHHHHHHTT-

Nearest PDB structures (foldseek):
  5im3-assembly1_A-2  TM=9.882E-01  e=2.198E-17  Pseudomonas aeruginosa PAO1
  5im3-assembly1_B-2  TM=9.855E-01  e=9.149E-17  Pseudomonas aeruginosa PAO1
  3s8b-assembly1_A-2  TM=9.250E-01  e=3.912E-13  Saccharomyces cerevisiae S288C
  6l7l-assembly1_A  TM=9.223E-01  e=3.781E-12  Homo sapiens
  6l3r-assembly2_E  TM=9.146E-01  e=8.780E-12  Homo sapiens

Radius of gyration: 16.8 Å; Cα contacts (8 Å, |Δi|>4): 157; chains: 1; bounding box: 39×30×47 Å

Mean predicted aligned error: 5.72 Å

Solvent-accessible surface area (backbone atoms only — not comparable to full-atom values): 8077 Å² total; per-residue (Å²): 114,75,67,56,43,54,53,26,54,48,36,57,72,61,34,60,86,76,79,48,80,49,80,49,73,50,75,45,49,74,42,38,61,64,40,73,61,59,64,48,22,68,53,95,72,79,68,69,92,67,41,28,84,67,36,48,78,44,79,42,75,56,70,64,57,57,51,26,31,76,69,65,33,70,39,63,24,37,46,58,88,84,46,69,61,57,83,82,43,57,73,67,63,26,50,57,51,52,52,52,51,54,52,34,44,74,73,57,77,44,77,75,65,47,81,42,55,21,46,66,51,47,53,51,53,53,52,40,51,55,55,51,59,61,61,77,74,114